Protein AF-A0A7X8M9G2-F1 (afdb_monomer_lite)

Sequence (182 aa):
MQSRTMILLVVALVAVGFFLYMLEKFFNSLGAKVEVTNPPHEPKPLMPWFLLFAFLMIGGYYLLSHPEKLHDLRVDLLTVSMNPSAEPREFFDTGSSRRSGLGAGYDTDPSNNRYIIGGLKIQQLKKLDRVLEFDKRNGYLNETTVERLADSDEDVVRAYYRFLKCKNLMRSSNTVIYPDER

Structure (mmCIF, N/CA/C/O backbone):
data_AF-A0A7X8M9G2-F1
#
_entry.id   AF-A0A7X8M9G2-F1
#
loop_
_atom_site.group_PDB
_atom_site.id
_atom_site.type_symbol
_atom_site.label_atom_id
_atom_site.label_alt_id
_atom_site.label_comp_id
_atom_site.label_asym_id
_atom_site.label_entity_id
_atom_site.label_seq_id
_atom_site.pdbx_PDB_ins_code
_atom_site.Cartn_x
_atom_site.Cartn_y
_atom_site.Cartn_z
_atom_site.occupancy
_atom_site.B_iso_or_equiv
_atom_site.auth_seq_id
_atom_site.auth_comp_id
_atom_site.auth_asym_id
_atom_site.auth_atom_id
_atom_site.pdbx_PDB_model_num
ATOM 1 N N . MET A 1 1 ? 8.995 -18.500 54.883 1.00 52.50 1 MET A N 1
ATOM 2 C CA . MET A 1 1 ? 9.451 -18.896 53.532 1.00 52.50 1 MET A CA 1
ATOM 3 C C . MET A 1 1 ? 9.382 -17.672 52.632 1.00 52.50 1 MET A C 1
ATOM 5 O O . MET A 1 1 ? 8.290 -17.263 52.266 1.00 52.50 1 MET A O 1
ATOM 9 N N . GLN A 1 2 ? 10.516 -17.028 52.354 1.00 55.50 2 GLN A N 1
ATOM 10 C CA . GLN A 1 2 ? 10.565 -15.908 51.410 1.00 55.50 2 GLN A CA 1
ATOM 11 C C . GLN A 1 2 ? 10.315 -16.474 50.008 1.00 55.50 2 GLN A C 1
ATOM 13 O O . GLN A 1 2 ? 11.045 -17.357 49.558 1.00 55.50 2 GLN A O 1
ATOM 18 N N . SER A 1 3 ? 9.230 -16.042 49.362 1.00 69.56 3 SER A N 1
ATOM 19 C CA . SER A 1 3 ? 8.882 -16.497 48.016 1.00 69.56 3 SER A CA 1
ATOM 20 C C . SER A 1 3 ? 10.047 -16.210 47.069 1.00 69.56 3 SER A C 1
ATOM 22 O O . SER A 1 3 ? 10.580 -15.102 47.066 1.00 69.56 3 SER A O 1
ATOM 24 N N . ARG A 1 4 ? 10.428 -17.184 46.235 1.00 73.12 4 ARG A N 1
ATOM 25 C CA . ARG A 1 4 ? 11.467 -17.034 45.197 1.00 73.12 4 ARG A CA 1
ATOM 26 C C . ARG A 1 4 ? 11.249 -15.783 44.331 1.00 73.12 4 ARG A C 1
ATOM 28 O O . ARG A 1 4 ? 12.211 -15.185 43.861 1.00 73.12 4 ARG A O 1
ATOM 35 N N . THR A 1 5 ? 9.997 -15.344 44.193 1.00 68.88 5 THR A N 1
ATOM 36 C CA . THR A 1 5 ? 9.617 -14.106 43.500 1.00 68.88 5 THR A CA 1
ATOM 37 C C . THR A 1 5 ? 10.126 -12.836 44.187 1.00 68.88 5 THR A C 1
ATOM 39 O O . THR A 1 5 ? 10.548 -11.915 43.498 1.00 68.88 5 THR A O 1
ATOM 42 N N . MET A 1 6 ? 10.165 -12.783 45.522 1.00 76.31 6 MET A N 1
ATOM 43 C CA . MET A 1 6 ? 10.731 -11.646 46.261 1.00 76.31 6 MET A CA 1
ATOM 44 C C . MET A 1 6 ? 12.243 -11.540 46.062 1.00 76.31 6 MET A C 1
ATOM 46 O O . MET A 1 6 ? 12.757 -10.442 45.887 1.00 76.31 6 MET A O 1
ATOM 50 N N . ILE A 1 7 ? 12.950 -12.673 46.031 1.00 80.25 7 ILE A N 1
ATOM 51 C CA . ILE A 1 7 ? 14.401 -12.690 45.796 1.00 80.25 7 ILE A CA 1
ATOM 52 C C . ILE A 1 7 ? 14.709 -12.183 44.383 1.00 80.25 7 ILE A C 1
ATOM 54 O O . ILE A 1 7 ? 15.566 -11.320 44.218 1.00 80.25 7 ILE A O 1
ATOM 58 N N . LEU A 1 8 ? 13.970 -12.653 43.373 1.00 75.50 8 LEU A N 1
ATOM 59 C CA . LEU A 1 8 ? 14.131 -12.189 41.992 1.00 75.50 8 LEU A CA 1
ATOM 60 C C . LEU A 1 8 ? 13.839 -10.692 41.842 1.00 75.50 8 LEU A C 1
ATOM 62 O O . LEU A 1 8 ? 14.566 -9.999 41.137 1.00 75.50 8 LEU A O 1
ATOM 66 N N . LEU A 1 9 ? 12.819 -10.183 42.535 1.00 75.88 9 LEU A N 1
ATOM 67 C CA . LEU A 1 9 ? 12.453 -8.769 42.482 1.00 75.88 9 LEU A CA 1
ATOM 68 C C . LEU A 1 9 ? 13.521 -7.879 43.134 1.00 75.88 9 LEU A C 1
ATOM 70 O O . LEU A 1 9 ? 13.886 -6.849 42.574 1.00 75.88 9 LEU A O 1
ATOM 74 N N . VAL A 1 10 ? 14.084 -8.303 44.269 1.00 85.75 10 VAL A N 1
ATOM 75 C CA . VAL A 1 10 ? 15.198 -7.593 44.919 1.00 85.75 10 VAL A CA 1
ATOM 76 C C . VAL A 1 10 ? 16.444 -7.604 44.033 1.00 85.75 10 VAL A C 1
ATOM 78 O O . VAL A 1 10 ? 17.065 -6.562 43.845 1.00 85.75 10 VAL A O 1
ATOM 81 N N . VAL A 1 11 ? 16.785 -8.748 43.431 1.00 85.62 11 VAL A N 1
ATOM 82 C CA . VAL A 1 11 ? 17.926 -8.854 42.507 1.00 85.62 11 VAL A CA 1
ATOM 83 C C . VAL A 1 11 ? 17.731 -7.956 41.282 1.00 85.62 11 VAL A C 1
ATOM 85 O O . VAL A 1 11 ? 18.663 -7.259 40.887 1.00 85.62 11 VAL A O 1
ATOM 88 N N . ALA A 1 12 ? 16.521 -7.910 40.718 1.00 78.50 12 ALA A N 1
ATOM 89 C CA . ALA A 1 12 ? 16.204 -7.038 39.592 1.00 78.50 12 ALA A CA 1
ATOM 90 C C . ALA A 1 12 ? 16.341 -5.550 39.956 1.00 78.50 12 ALA A C 1
ATOM 92 O O . ALA A 1 12 ? 16.958 -4.794 39.208 1.00 78.50 12 ALA A O 1
ATOM 93 N N . LEU A 1 13 ? 15.840 -5.131 41.123 1.00 84.62 13 LEU A N 1
ATOM 94 C CA . LEU A 1 13 ? 15.974 -3.747 41.594 1.00 84.62 13 LEU A CA 1
ATOM 95 C C . LEU A 1 13 ? 17.439 -3.348 41.809 1.00 84.62 13 LEU A C 1
ATOM 97 O O . LEU A 1 13 ? 17.840 -2.251 41.421 1.00 84.62 13 LEU A O 1
ATOM 101 N N . VAL A 1 14 ? 18.252 -4.245 42.373 1.00 89.19 14 VAL A N 1
ATOM 102 C CA . VAL A 1 14 ? 19.693 -4.015 42.553 1.00 89.19 14 VAL A CA 1
ATOM 103 C C . VAL A 1 14 ? 20.405 -3.911 41.203 1.00 89.19 14 VAL A C 1
ATOM 105 O O . VAL A 1 14 ? 21.222 -3.012 41.016 1.00 89.19 14 VAL A O 1
ATOM 108 N N . ALA A 1 15 ? 20.069 -4.773 40.240 1.00 82.38 15 ALA A N 1
ATOM 109 C CA . ALA A 1 15 ? 20.646 -4.731 38.897 1.00 82.38 15 ALA A CA 1
ATOM 110 C C . ALA A 1 15 ? 20.302 -3.426 38.159 1.00 82.38 15 ALA A C 1
ATOM 112 O O . ALA A 1 15 ? 21.174 -2.831 37.526 1.00 82.38 15 ALA A O 1
ATOM 113 N N . VAL A 1 16 ? 19.062 -2.941 38.286 1.00 82.75 16 VAL A N 1
ATOM 114 C CA . VAL A 1 16 ? 18.638 -1.652 37.716 1.00 82.75 16 VAL A CA 1
ATOM 115 C C . VAL A 1 16 ? 19.375 -0.489 38.379 1.00 82.75 16 VAL A C 1
ATOM 117 O O . VAL A 1 16 ? 19.894 0.377 37.678 1.00 82.75 16 VAL A O 1
ATOM 120 N N . GLY A 1 17 ? 19.490 -0.483 39.711 1.00 83.44 17 GLY A N 1
ATOM 121 C CA . GLY A 1 17 ? 20.254 0.541 40.431 1.00 83.44 17 GLY A CA 1
ATOM 122 C C . GLY A 1 17 ? 21.727 0.572 40.014 1.00 83.44 17 GLY A C 1
ATOM 123 O O . GLY A 1 17 ? 22.280 1.640 39.756 1.00 83.44 17 GLY A O 1
ATOM 124 N N . PHE A 1 18 ? 22.346 -0.602 39.862 1.00 85.25 18 PHE A N 1
ATOM 125 C CA . PHE A 1 18 ? 23.722 -0.725 39.383 1.00 85.25 18 PHE A CA 1
ATOM 126 C C . PHE A 1 18 ? 23.881 -0.233 37.937 1.00 85.25 18 PHE A C 1
ATOM 128 O O . PHE A 1 18 ? 24.843 0.463 37.618 1.00 85.25 18 PHE A O 1
ATOM 135 N N . PHE A 1 19 ? 22.922 -0.542 37.065 1.00 79.94 19 PHE A N 1
ATOM 136 C CA . PHE A 1 19 ? 22.929 -0.080 35.679 1.00 79.94 19 PHE A CA 1
ATOM 137 C C . PHE A 1 19 ? 22.818 1.449 35.575 1.00 79.94 19 PHE A C 1
ATOM 139 O O . PHE A 1 19 ? 23.571 2.070 34.824 1.00 79.94 19 PHE A O 1
ATOM 146 N N . LEU A 1 20 ? 21.943 2.070 36.373 1.00 77.50 20 LEU A N 1
ATOM 147 C CA . LEU A 1 20 ? 21.818 3.529 36.444 1.00 77.50 20 LEU A CA 1
ATOM 148 C C . LEU A 1 20 ? 23.097 4.189 36.978 1.00 77.50 20 LEU A C 1
ATOM 150 O O . LEU A 1 20 ? 23.547 5.183 36.412 1.00 77.50 20 LEU A O 1
ATOM 154 N N . TYR A 1 21 ? 23.727 3.602 37.998 1.00 80.50 21 TYR A N 1
ATOM 155 C CA . TYR A 1 21 ? 25.015 4.069 38.517 1.00 80.50 21 TYR A CA 1
ATOM 156 C C . TYR A 1 21 ? 26.128 4.012 37.457 1.00 80.50 21 TYR A C 1
ATOM 158 O O . TYR A 1 21 ? 26.913 4.952 37.312 1.00 80.50 21 TYR A O 1
ATOM 166 N N . MET A 1 22 ? 26.186 2.926 36.678 1.00 75.88 22 MET A N 1
ATOM 167 C CA . MET A 1 22 ? 27.152 2.781 35.585 1.00 75.88 22 MET A CA 1
ATOM 168 C C . MET A 1 22 ? 26.904 3.793 34.463 1.00 75.88 22 MET A C 1
ATOM 170 O O . MET A 1 22 ? 27.867 4.359 33.949 1.00 75.88 22 MET A O 1
ATOM 174 N N . LEU A 1 23 ? 25.642 4.070 34.116 1.00 73.81 23 LEU A N 1
ATOM 175 C CA . LEU A 1 23 ? 25.283 5.131 33.170 1.00 73.81 23 LEU A CA 1
ATOM 176 C C . LEU A 1 23 ? 25.737 6.504 33.673 1.00 73.81 23 LEU A C 1
ATOM 178 O O . LEU A 1 23 ? 26.395 7.231 32.934 1.00 73.81 23 LEU A O 1
ATOM 182 N N . GLU A 1 24 ? 25.453 6.842 34.932 1.00 74.25 24 GLU A N 1
ATOM 183 C CA . GLU A 1 24 ? 25.874 8.109 35.538 1.00 74.25 24 GLU A CA 1
ATOM 184 C C . GLU A 1 24 ? 27.402 8.268 35.500 1.00 74.25 24 GLU A C 1
ATOM 186 O O . GLU A 1 24 ? 27.922 9.302 35.076 1.00 74.25 24 GLU A O 1
ATOM 191 N N . LYS A 1 25 ? 28.150 7.219 35.867 1.00 73.44 25 LYS A N 1
ATOM 192 C CA . LYS A 1 25 ? 29.617 7.216 35.782 1.00 73.44 25 LYS A CA 1
ATOM 193 C C . LYS A 1 25 ? 30.130 7.326 34.350 1.00 73.44 25 LYS A C 1
ATOM 195 O O . LYS A 1 25 ? 31.111 8.034 34.123 1.00 73.44 25 LYS A O 1
ATOM 200 N N . PHE A 1 26 ? 29.479 6.669 33.397 1.00 71.50 26 PHE A N 1
ATOM 201 C CA . PHE A 1 26 ? 29.834 6.735 31.984 1.00 71.50 26 PHE A CA 1
ATOM 202 C C . PHE A 1 26 ? 29.628 8.149 31.416 1.00 71.50 26 PHE A C 1
ATOM 204 O O . PHE A 1 26 ? 30.528 8.686 30.773 1.00 71.50 26 PHE A O 1
ATOM 211 N N . PHE A 1 27 ? 28.509 8.809 31.731 1.00 65.25 27 PHE A N 1
ATOM 212 C CA . PHE A 1 27 ? 28.264 10.198 31.327 1.00 65.25 27 PHE A CA 1
ATOM 213 C C . PHE A 1 27 ? 29.205 11.190 32.019 1.00 65.25 27 PHE A C 1
ATOM 215 O O . PHE A 1 27 ? 29.742 12.078 31.359 1.00 65.25 27 PHE A O 1
ATOM 222 N N . ASN A 1 28 ? 29.489 11.001 33.309 1.00 65.31 28 ASN A N 1
ATOM 223 C CA . ASN A 1 28 ? 30.466 11.823 34.028 1.00 65.31 28 ASN A CA 1
ATOM 224 C C . ASN A 1 28 ? 31.890 11.654 33.467 1.00 65.31 28 ASN A C 1
ATOM 226 O O . ASN A 1 28 ? 32.657 12.614 33.434 1.00 65.31 28 ASN A O 1
ATOM 230 N N . SER A 1 29 ? 32.238 10.461 32.972 1.00 64.00 29 SER A N 1
ATOM 231 C CA . SER A 1 29 ? 33.507 10.209 32.278 1.00 64.00 29 SER A CA 1
ATOM 232 C C . SER A 1 29 ? 33.573 10.859 30.893 1.00 64.00 29 SER A C 1
ATOM 234 O O . SER A 1 29 ? 34.661 11.224 30.456 1.00 64.00 29 SER A O 1
ATOM 236 N N . LEU A 1 30 ? 32.442 10.997 30.195 1.00 55.28 30 LEU A N 1
ATOM 237 C CA . LEU A 1 30 ? 32.365 11.658 28.887 1.00 55.28 30 LEU A CA 1
ATOM 238 C C . LEU A 1 30 ? 32.316 13.193 28.996 1.00 55.28 30 LEU A C 1
ATOM 240 O O . LEU A 1 30 ? 32.688 13.880 28.050 1.00 55.28 30 LEU A O 1
ATOM 244 N N . GLY A 1 31 ? 31.899 13.735 30.146 1.00 50.97 31 GLY A N 1
ATOM 245 C CA . GLY A 1 31 ? 31.830 15.178 30.411 1.00 50.97 31 GLY A CA 1
ATOM 246 C C . GLY A 1 31 ? 33.130 15.826 30.908 1.00 50.97 31 GLY A C 1
ATOM 247 O O . GLY A 1 31 ? 33.196 17.047 31.029 1.00 50.97 31 GLY A O 1
ATOM 248 N N . ALA A 1 32 ? 34.183 15.053 31.188 1.00 48.34 32 ALA A N 1
ATOM 249 C CA . ALA A 1 32 ? 35.402 15.549 31.828 1.00 48.34 32 ALA A CA 1
ATOM 250 C C . ALA A 1 32 ? 36.523 15.921 30.837 1.00 48.34 32 ALA A C 1
ATOM 252 O O . ALA A 1 32 ? 37.636 15.418 30.957 1.00 48.34 32 ALA A O 1
ATOM 253 N N . LYS A 1 33 ? 36.246 16.803 29.866 1.00 44.12 33 LYS A N 1
ATOM 254 C CA . LYS A 1 33 ? 37.235 17.749 29.299 1.00 44.12 33 LYS A CA 1
ATOM 255 C C . LYS A 1 33 ? 36.594 18.650 28.243 1.00 44.12 33 LYS A C 1
ATOM 257 O O . LYS A 1 33 ? 36.755 18.449 27.045 1.00 44.12 33 LYS A O 1
ATOM 262 N N . VAL A 1 34 ? 35.915 19.696 28.689 1.00 47.38 34 VAL A N 1
ATOM 263 C CA . VAL A 1 34 ? 35.893 20.943 27.922 1.00 47.38 34 VAL A CA 1
ATOM 264 C C . VAL A 1 34 ? 36.200 22.039 28.925 1.00 47.38 34 VAL A C 1
ATOM 266 O O . VAL A 1 34 ? 35.377 22.394 29.763 1.00 47.38 34 VAL A O 1
ATOM 269 N N . GLU A 1 35 ? 37.448 22.488 28.908 1.00 46.34 35 GLU A N 1
ATOM 270 C CA . GLU A 1 35 ? 37.883 23.697 29.590 1.00 46.34 35 GLU A CA 1
ATOM 271 C C . GLU A 1 35 ? 37.144 24.862 28.914 1.00 46.34 35 GLU A C 1
ATOM 273 O O . GLU A 1 35 ? 37.477 25.256 27.800 1.00 46.34 35 GLU A O 1
ATOM 278 N N . VAL A 1 36 ? 36.051 25.321 29.528 1.00 43.09 36 VAL A N 1
ATOM 279 C CA . VAL A 1 36 ? 35.259 26.456 29.043 1.00 43.09 36 VAL A CA 1
ATOM 280 C C . VAL A 1 36 ? 35.544 27.643 29.952 1.00 43.09 36 VAL A C 1
ATOM 282 O O . VAL A 1 36 ? 34.993 27.771 31.046 1.00 43.09 36 VAL A O 1
ATOM 285 N N . THR A 1 37 ? 36.394 28.546 29.473 1.00 44.12 37 THR A N 1
ATOM 286 C CA . THR A 1 37 ? 36.238 29.975 29.737 1.00 44.12 37 THR A CA 1
ATOM 287 C C . THR A 1 37 ? 34.812 30.364 29.322 1.00 44.12 37 THR A C 1
ATOM 289 O O . THR A 1 37 ? 34.456 30.322 28.149 1.00 44.12 37 THR A O 1
ATOM 292 N N . ASN A 1 38 ? 33.980 30.630 30.331 1.00 44.69 38 ASN A N 1
ATOM 293 C CA . ASN A 1 38 ? 32.545 30.958 30.280 1.00 44.69 38 ASN A CA 1
ATOM 294 C C . ASN A 1 38 ? 32.154 31.949 29.156 1.00 44.69 38 ASN A C 1
ATOM 296 O O . ASN A 1 38 ? 32.961 32.819 28.821 1.00 44.69 38 ASN A O 1
ATOM 300 N N . PRO A 1 39 ? 30.905 31.902 28.635 1.00 47.84 39 PRO A N 1
ATOM 301 C CA . PRO A 1 39 ? 29.717 32.268 29.431 1.00 47.84 39 PRO A CA 1
ATOM 302 C C . PRO A 1 39 ? 28.499 31.311 29.238 1.00 47.84 39 PRO A C 1
ATOM 304 O O . PRO A 1 39 ? 28.595 30.340 28.485 1.00 47.84 39 PRO A O 1
ATOM 307 N N . PRO A 1 40 ? 27.376 31.494 29.973 1.00 51.12 40 PRO A N 1
ATOM 308 C CA . PRO A 1 40 ? 26.517 30.404 30.429 1.00 51.12 40 PRO A CA 1
ATOM 309 C C . PRO A 1 40 ? 25.740 29.776 29.273 1.00 51.12 40 PRO A C 1
ATOM 311 O O . PRO A 1 40 ? 25.032 30.456 28.533 1.00 51.12 40 PRO A O 1
ATOM 314 N N . HIS A 1 41 ? 25.853 28.459 29.126 1.00 53.31 41 HIS A N 1
ATOM 315 C CA . HIS A 1 41 ? 24.992 27.692 28.236 1.00 53.31 41 HIS A CA 1
ATOM 316 C C . HIS A 1 41 ? 23.844 27.089 29.039 1.00 53.31 41 HIS A C 1
ATOM 318 O O . HIS A 1 41 ? 24.056 26.284 29.945 1.00 53.31 41 HIS A O 1
ATOM 324 N N . GLU A 1 42 ? 22.626 27.491 28.684 1.00 58.41 42 GLU A N 1
ATOM 325 C CA . GLU A 1 42 ? 21.397 26.820 29.094 1.00 58.41 42 GLU A CA 1
ATOM 326 C C . GLU A 1 42 ? 21.507 25.311 28.804 1.00 58.41 42 GLU A C 1
ATOM 328 O O . GLU A 1 42 ? 21.972 24.925 27.721 1.00 58.41 42 GLU A O 1
ATOM 333 N N . PRO A 1 43 ? 21.101 24.427 29.734 1.00 55.78 43 PRO A N 1
ATOM 334 C CA . PRO A 1 43 ? 21.129 22.995 29.486 1.00 55.78 43 PRO A CA 1
ATOM 335 C C . PRO A 1 43 ? 20.128 22.665 28.374 1.00 55.78 43 PRO A C 1
ATOM 337 O O . PRO A 1 43 ? 18.916 22.663 28.584 1.00 55.78 43 PRO A O 1
ATOM 340 N N . LYS A 1 44 ? 20.632 22.368 27.170 1.00 56.69 44 LYS A N 1
ATOM 341 C CA . LYS A 1 44 ? 19.816 21.794 26.093 1.00 56.69 44 LYS A CA 1
ATOM 342 C C . LYS A 1 44 ? 19.173 20.504 26.615 1.00 56.69 44 LYS A C 1
ATOM 344 O O . LYS A 1 44 ? 19.902 19.635 27.103 1.00 56.69 44 LYS A O 1
ATOM 349 N N . PRO A 1 45 ? 17.845 20.335 26.513 1.00 53.88 45 PRO A N 1
ATOM 350 C CA . PRO A 1 45 ? 17.191 19.143 27.018 1.00 53.88 45 PRO A CA 1
ATOM 351 C C . PRO A 1 45 ? 17.601 17.945 26.155 1.00 53.88 45 PRO A C 1
ATOM 353 O O . PRO A 1 45 ? 17.055 17.708 25.082 1.00 53.88 45 PRO A O 1
ATOM 356 N N . LEU A 1 46 ? 18.526 17.135 26.672 1.00 57.56 46 LEU A N 1
ATOM 357 C CA . LEU A 1 46 ? 18.870 15.779 26.208 1.00 57.56 46 LEU A CA 1
ATOM 358 C C . LEU A 1 46 ? 17.684 14.788 26.301 1.00 57.56 46 LEU A C 1
ATOM 360 O O . LEU A 1 46 ? 17.836 13.592 26.085 1.00 57.56 46 LEU A O 1
ATOM 364 N N . MET A 1 47 ? 16.485 15.280 26.609 1.00 58.28 47 MET A N 1
ATOM 365 C CA . MET A 1 47 ? 15.294 14.531 26.997 1.00 58.28 47 MET A CA 1
ATOM 366 C C . MET A 1 47 ? 14.596 13.716 25.884 1.00 58.28 47 MET A C 1
ATOM 368 O O . MET A 1 47 ? 14.093 12.640 26.208 1.00 58.28 47 MET A O 1
ATOM 372 N N . PRO A 1 48 ? 14.551 14.109 24.591 1.00 60.19 48 PRO A N 1
ATOM 373 C CA . PRO A 1 48 ? 13.752 13.360 23.614 1.00 60.19 48 PRO A CA 1
ATOM 374 C C . PRO A 1 48 ? 14.398 12.033 23.190 1.00 60.19 48 PRO A C 1
ATOM 376 O O . PRO A 1 48 ? 13.691 11.066 22.913 1.00 60.19 48 PRO A O 1
ATOM 379 N N . TRP A 1 49 ? 15.731 11.949 23.187 1.00 57.00 49 TRP A N 1
ATOM 380 C CA . TRP A 1 49 ? 16.442 10.730 22.783 1.00 57.00 49 TRP A CA 1
ATOM 381 C C . TRP A 1 49 ? 16.329 9.610 23.820 1.00 57.00 49 TRP A C 1
ATOM 383 O O . TRP A 1 49 ? 16.134 8.452 23.452 1.00 57.00 49 TRP A O 1
ATOM 393 N N . PHE A 1 50 ? 16.370 9.945 25.113 1.00 68.69 50 PHE A N 1
ATOM 394 C CA . PHE A 1 50 ? 16.151 8.962 26.176 1.00 68.69 50 PHE A CA 1
ATOM 395 C C . PHE A 1 50 ? 14.716 8.438 26.192 1.00 68.69 50 PHE A C 1
ATOM 397 O O . PHE A 1 50 ? 14.517 7.248 26.420 1.00 68.69 50 PHE A O 1
ATOM 404 N N . LEU A 1 51 ? 13.727 9.288 25.896 1.00 67.50 51 LEU A N 1
ATOM 405 C CA . LEU A 1 51 ? 12.338 8.848 25.758 1.00 67.50 51 LEU A CA 1
ATOM 406 C C . LEU A 1 51 ? 12.180 7.885 24.579 1.00 67.50 51 LEU A C 1
ATOM 408 O O . LEU A 1 51 ? 11.599 6.817 24.751 1.00 67.50 51 LEU A O 1
ATOM 412 N N . LEU A 1 52 ? 12.751 8.211 23.415 1.00 68.69 52 LEU A N 1
ATOM 413 C CA . LEU A 1 52 ? 12.722 7.329 22.247 1.00 68.69 52 LEU A CA 1
ATOM 414 C C . LEU A 1 52 ? 13.363 5.968 22.555 1.00 68.69 52 LEU A C 1
ATOM 416 O O . LEU A 1 52 ? 12.786 4.928 22.243 1.00 68.69 52 LEU A O 1
ATOM 420 N N . PHE A 1 53 ? 14.522 5.972 23.216 1.00 76.12 53 PHE A N 1
ATOM 421 C CA . PHE A 1 53 ? 15.206 4.747 23.620 1.00 76.12 53 PHE A CA 1
ATOM 422 C C . PHE A 1 53 ? 14.388 3.940 24.638 1.00 76.12 53 PHE A C 1
ATOM 424 O O . PHE A 1 53 ? 14.256 2.727 24.493 1.00 76.12 53 PHE A O 1
ATOM 431 N N . ALA A 1 54 ? 13.771 4.599 25.624 1.00 75.12 54 ALA A N 1
ATOM 432 C CA . ALA A 1 54 ? 12.897 3.946 26.593 1.00 75.12 54 ALA A CA 1
ATOM 433 C C . ALA A 1 54 ? 11.681 3.293 25.916 1.00 75.12 54 ALA A C 1
ATOM 435 O O . ALA A 1 54 ? 11.374 2.141 26.212 1.00 75.12 54 ALA A O 1
ATOM 436 N N . PHE A 1 55 ? 11.039 3.969 24.956 1.00 77.38 55 PHE A N 1
ATOM 437 C CA . PHE A 1 55 ? 9.948 3.386 24.169 1.00 77.38 55 PHE A CA 1
ATOM 438 C C . PHE A 1 55 ? 10.397 2.155 23.378 1.00 77.38 55 PHE A C 1
ATOM 440 O O . PHE A 1 55 ? 9.688 1.149 23.359 1.00 77.38 55 PHE A O 1
ATOM 447 N N . LEU A 1 56 ? 11.585 2.205 22.773 1.00 78.56 56 LEU A N 1
ATOM 448 C CA . LEU A 1 56 ? 12.148 1.093 22.006 1.00 78.56 56 LEU A CA 1
ATOM 449 C C . LEU A 1 56 ? 12.430 -0.120 22.907 1.00 78.56 56 LEU A C 1
ATOM 451 O O . LEU A 1 56 ? 12.078 -1.247 22.562 1.00 78.56 56 LEU A O 1
ATOM 455 N N . MET A 1 57 ? 12.983 0.116 24.099 1.00 82.62 57 MET A N 1
ATOM 456 C CA . MET A 1 57 ? 13.255 -0.934 25.083 1.00 82.62 57 MET A CA 1
ATOM 457 C C . MET A 1 57 ? 11.972 -1.536 25.668 1.00 82.62 57 MET A C 1
ATOM 459 O O . MET A 1 57 ? 11.886 -2.755 25.806 1.00 82.62 57 MET A O 1
ATOM 463 N N . ILE A 1 58 ? 10.958 -0.717 25.966 1.00 79.44 58 ILE A N 1
ATOM 464 C CA . ILE A 1 58 ? 9.652 -1.186 26.459 1.00 79.44 58 ILE A CA 1
ATOM 465 C C . ILE A 1 58 ? 8.933 -1.999 25.376 1.00 79.44 58 ILE A C 1
ATOM 467 O O . ILE A 1 58 ? 8.421 -3.081 25.662 1.00 79.44 58 ILE A O 1
ATOM 471 N N . GLY A 1 59 ? 8.934 -1.519 24.128 1.00 71.88 59 GLY A N 1
ATOM 472 C CA . GLY A 1 59 ? 8.346 -2.228 22.991 1.00 71.88 59 GLY A CA 1
ATOM 473 C C . GLY A 1 59 ? 9.042 -3.560 22.711 1.00 71.88 59 GLY A C 1
ATOM 474 O O . GLY A 1 59 ? 8.376 -4.583 22.554 1.00 71.88 59 GLY A O 1
ATOM 475 N N . GLY A 1 60 ? 10.378 -3.572 22.728 1.00 73.94 60 GLY A N 1
ATOM 476 C CA . GLY A 1 60 ? 11.172 -4.791 22.578 1.00 73.94 60 GLY A CA 1
ATOM 477 C C . GLY A 1 60 ? 10.908 -5.798 23.699 1.00 73.94 60 GLY A C 1
ATOM 478 O O . GLY A 1 60 ? 10.653 -6.970 23.426 1.00 73.94 60 GLY A O 1
ATOM 479 N N . TYR A 1 61 ? 10.890 -5.340 24.955 1.00 77.62 61 TYR A N 1
ATOM 480 C CA . TYR A 1 61 ? 10.578 -6.187 26.105 1.00 77.62 61 TYR A CA 1
ATOM 481 C C . TYR A 1 61 ? 9.168 -6.780 26.011 1.00 77.62 61 TYR A C 1
ATOM 483 O O . TYR A 1 61 ? 9.001 -7.978 26.225 1.00 77.62 61 TYR A O 1
ATOM 491 N N . TYR A 1 62 ? 8.162 -5.987 25.634 1.00 74.69 62 TYR A N 1
ATOM 492 C CA . TYR A 1 62 ? 6.787 -6.466 25.473 1.00 74.69 62 TYR A CA 1
ATOM 493 C C . TYR A 1 62 ? 6.669 -7.557 24.396 1.00 74.69 62 TYR A C 1
ATOM 495 O O . TYR A 1 62 ? 5.975 -8.551 24.606 1.00 74.69 62 TYR A O 1
ATOM 503 N N . LEU A 1 63 ? 7.398 -7.419 23.282 1.00 64.88 63 LEU A N 1
ATOM 504 C CA . LEU A 1 63 ? 7.465 -8.438 22.228 1.00 64.88 63 LEU A CA 1
ATOM 505 C C . LEU A 1 63 ? 8.141 -9.735 22.702 1.00 64.88 63 LEU A C 1
ATOM 507 O O . LEU A 1 63 ? 7.665 -10.823 22.395 1.00 64.88 63 LEU A O 1
ATOM 511 N N . LEU A 1 64 ? 9.235 -9.624 23.461 1.00 70.38 64 LEU A N 1
ATOM 512 C CA . LEU A 1 64 ? 9.961 -10.769 24.030 1.00 70.38 64 LEU A CA 1
ATOM 513 C C . LEU A 1 64 ? 9.175 -11.477 25.147 1.00 70.38 64 LEU A C 1
ATOM 515 O O . LEU A 1 64 ? 9.335 -12.680 25.338 1.00 70.38 64 LEU A O 1
ATOM 519 N N . SER A 1 65 ? 8.328 -10.741 25.870 1.00 70.38 65 SER A N 1
ATOM 520 C CA . SER A 1 65 ? 7.516 -11.251 26.987 1.00 70.38 65 SER A CA 1
ATOM 521 C C . SER A 1 65 ? 6.270 -12.021 26.540 1.00 70.38 65 SER A C 1
ATOM 523 O O . SER A 1 65 ? 5.732 -12.797 27.325 1.00 70.38 65 SER A O 1
ATOM 525 N N . HIS A 1 66 ? 5.815 -11.804 25.303 1.00 61.50 66 HIS A N 1
ATOM 526 C CA . HIS A 1 66 ? 4.622 -12.425 24.720 1.00 61.50 66 HIS A CA 1
ATOM 527 C C . HIS A 1 66 ? 4.970 -13.173 23.424 1.00 61.50 66 HIS A C 1
ATOM 529 O O . HIS A 1 66 ? 4.590 -12.736 22.331 1.00 61.50 66 HIS A O 1
ATOM 535 N N . PRO A 1 67 ? 5.698 -14.304 23.512 1.00 58.50 67 PRO A N 1
ATOM 536 C CA . PRO A 1 67 ? 6.103 -15.079 22.342 1.00 58.50 67 PRO A CA 1
ATOM 537 C C . PRO A 1 67 ? 4.908 -15.636 21.551 1.00 58.50 67 PRO A C 1
ATOM 539 O O . PRO A 1 67 ? 5.044 -15.884 20.353 1.00 58.50 67 PRO A O 1
ATOM 542 N N . GLU A 1 68 ? 3.724 -15.769 22.164 1.00 56.88 68 GLU A N 1
ATOM 543 C CA . GLU A 1 68 ? 2.484 -16.097 21.451 1.00 56.88 68 GLU A CA 1
ATOM 544 C C . GLU A 1 68 ? 2.121 -15.069 20.360 1.00 56.88 68 GLU A C 1
ATOM 546 O O . GLU A 1 68 ? 1.718 -15.459 19.267 1.00 56.88 68 GLU A O 1
ATOM 551 N N . LYS A 1 69 ? 2.367 -13.769 20.583 1.00 53.72 69 LYS A N 1
ATOM 552 C CA . LYS A 1 69 ? 2.093 -12.709 19.590 1.00 53.72 69 LYS A CA 1
ATOM 553 C C . LYS A 1 69 ? 3.110 -12.685 18.447 1.00 53.72 69 LYS A C 1
ATOM 555 O O . LYS A 1 69 ? 2.806 -12.217 17.352 1.00 53.72 69 LYS A O 1
ATOM 560 N N . LEU A 1 70 ? 4.318 -13.202 18.684 1.00 51.75 70 LEU A N 1
ATOM 561 C CA . LEU A 1 70 ? 5.323 -13.411 17.638 1.00 51.75 70 LEU A CA 1
ATOM 562 C C . LEU A 1 70 ? 4.936 -14.566 16.710 1.00 51.75 70 LEU A C 1
ATOM 564 O O . LEU A 1 70 ? 5.264 -14.521 15.526 1.00 51.75 70 LEU A O 1
ATOM 568 N N . HIS A 1 71 ? 4.233 -15.580 17.223 1.00 52.22 71 HIS A N 1
ATOM 569 C CA . HIS A 1 71 ? 3.704 -16.663 16.401 1.00 52.22 71 HIS A CA 1
ATOM 570 C C . HIS A 1 71 ? 2.574 -16.191 15.488 1.00 52.22 71 HIS A C 1
ATOM 572 O O . HIS A 1 71 ? 2.622 -16.546 14.318 1.00 52.22 71 HIS A O 1
ATOM 578 N N . ASP A 1 72 ? 1.655 -15.339 15.948 1.00 52.12 72 ASP A N 1
ATOM 579 C CA . ASP A 1 72 ? 0.632 -14.742 15.070 1.00 52.12 72 ASP A CA 1
ATOM 580 C C . ASP A 1 72 ? 1.266 -13.878 13.968 1.00 52.12 72 ASP A C 1
ATOM 582 O O . ASP A 1 72 ? 0.977 -14.072 12.791 1.00 52.12 72 ASP A O 1
ATOM 586 N N . LEU A 1 73 ? 2.246 -13.029 14.305 1.00 53.19 73 LEU A N 1
ATOM 587 C CA . LEU A 1 73 ? 2.997 -12.246 13.309 1.00 53.19 73 LEU A CA 1
ATOM 588 C C . LEU A 1 73 ? 3.790 -13.122 12.325 1.00 53.19 73 LEU A C 1
ATOM 590 O O . LEU A 1 73 ? 3.905 -12.787 11.147 1.00 53.19 73 LEU A O 1
ATOM 594 N N . ARG A 1 74 ? 4.351 -14.250 12.779 1.00 49.53 74 ARG A N 1
ATOM 595 C CA . ARG A 1 74 ? 5.089 -15.195 11.925 1.00 49.53 74 ARG A CA 1
ATOM 596 C C . ARG A 1 74 ? 4.151 -16.044 11.068 1.00 49.53 74 ARG A C 1
ATOM 598 O O . ARG A 1 74 ? 4.502 -16.344 9.930 1.00 49.53 74 ARG A O 1
ATOM 605 N N . VAL A 1 75 ? 2.996 -16.440 11.598 1.00 51.78 75 VAL A N 1
ATOM 606 C CA . VAL A 1 75 ? 1.966 -17.183 10.868 1.00 51.78 75 VAL A CA 1
ATOM 607 C C . VAL A 1 75 ? 1.345 -16.280 9.818 1.00 51.78 75 VAL A C 1
ATOM 609 O O . VAL A 1 75 ? 1.254 -16.738 8.691 1.00 51.78 75 VAL A O 1
ATOM 612 N N . ASP A 1 76 ? 1.064 -15.006 10.091 1.00 45.88 76 ASP A N 1
ATOM 613 C CA . ASP A 1 76 ? 0.610 -14.048 9.070 1.00 45.88 76 ASP A CA 1
ATOM 614 C C . ASP A 1 76 ? 1.683 -13.796 7.997 1.00 45.88 76 ASP A C 1
ATOM 616 O O . ASP A 1 76 ? 1.389 -13.787 6.800 1.00 45.88 76 ASP A O 1
ATOM 620 N N . LEU A 1 77 ? 2.962 -13.692 8.378 1.00 47.91 77 LEU A N 1
ATOM 621 C CA . LEU A 1 77 ? 4.052 -13.517 7.408 1.00 47.91 77 LEU A CA 1
ATOM 622 C C . LEU A 1 77 ? 4.296 -14.774 6.544 1.00 47.91 77 LEU A C 1
ATOM 624 O O . LEU A 1 77 ? 4.701 -14.661 5.385 1.00 47.91 77 LEU A O 1
ATOM 628 N N . LEU A 1 78 ? 4.055 -15.974 7.085 1.00 44.75 78 LEU A N 1
ATOM 629 C CA . LEU A 1 78 ? 4.241 -17.250 6.380 1.00 44.75 78 LEU A CA 1
ATOM 630 C C . LEU A 1 78 ? 2.979 -17.740 5.654 1.00 44.75 78 LEU A C 1
ATOM 632 O O . LEU A 1 78 ? 3.114 -18.369 4.608 1.00 44.75 78 LEU A O 1
ATOM 636 N N . THR A 1 79 ? 1.771 -17.410 6.110 1.00 38.78 79 THR A N 1
ATOM 637 C CA . THR A 1 79 ? 0.518 -17.683 5.375 1.00 38.78 79 THR A CA 1
ATOM 638 C C . THR A 1 79 ? 0.326 -16.730 4.199 1.00 38.78 79 THR A C 1
ATOM 640 O O . THR A 1 79 ? -0.244 -17.137 3.190 1.00 38.78 79 THR A O 1
ATOM 643 N N . VAL A 1 80 ? 0.910 -15.525 4.235 1.00 47.59 80 VAL A N 1
ATOM 644 C CA . VAL A 1 80 ? 1.087 -14.687 3.032 1.00 47.59 80 VAL A CA 1
ATOM 645 C C . VAL A 1 80 ? 2.080 -15.311 2.033 1.00 47.59 80 VAL A C 1
ATOM 647 O O . VAL A 1 80 ? 1.988 -15.054 0.834 1.00 47.59 80 VAL A O 1
ATOM 650 N N . SER A 1 81 ? 3.013 -16.153 2.496 1.00 39.62 81 SER A N 1
ATOM 651 C CA . SER A 1 81 ? 4.046 -16.794 1.662 1.00 39.62 81 SER A CA 1
ATOM 652 C C . SER A 1 81 ? 3.627 -18.163 1.095 1.00 39.62 81 SER A C 1
ATOM 654 O O . SER A 1 81 ? 4.095 -18.565 0.031 1.00 39.62 81 SER A O 1
ATOM 656 N N . MET A 1 82 ? 2.729 -18.891 1.762 1.00 36.16 82 MET A N 1
ATOM 657 C CA . MET A 1 82 ? 2.369 -20.268 1.406 1.00 36.16 82 MET A CA 1
ATOM 658 C C . MET A 1 82 ? 0.854 -20.482 1.435 1.00 36.16 82 MET A C 1
ATOM 660 O O . MET A 1 82 ? 0.319 -21.126 2.327 1.00 36.16 82 MET A O 1
ATOM 664 N N . ASN A 1 83 ? 0.169 -19.975 0.414 1.00 33.25 83 ASN A N 1
ATOM 665 C CA . ASN A 1 83 ? -1.056 -20.592 -0.100 1.00 33.25 83 ASN A CA 1
ATOM 666 C C . ASN A 1 83 ? -1.145 -20.386 -1.625 1.00 33.25 83 ASN A C 1
ATOM 668 O O . ASN A 1 83 ? -1.905 -19.544 -2.101 1.00 33.25 83 ASN A O 1
ATOM 672 N N . PRO A 1 84 ? -0.377 -21.145 -2.432 1.00 44.69 84 PRO A N 1
ATOM 673 C CA . PRO A 1 84 ? -0.658 -21.318 -3.846 1.00 44.69 84 PRO A CA 1
ATOM 674 C C . PRO A 1 84 ? -1.602 -22.519 -3.990 1.00 44.69 84 PRO A C 1
ATOM 676 O O . PRO A 1 84 ? -1.178 -23.610 -4.355 1.00 44.69 84 PRO A O 1
ATOM 679 N N . SER A 1 85 ? -2.875 -22.370 -3.626 1.00 43.19 85 SER A N 1
ATOM 680 C CA . SER A 1 85 ? -3.863 -23.415 -3.908 1.00 43.19 85 SER A CA 1
ATOM 681 C C . SER A 1 85 ? -5.278 -22.855 -3.906 1.00 43.19 85 SER A C 1
ATOM 683 O O . SER A 1 85 ? -5.939 -22.812 -2.873 1.00 43.19 85 SER A O 1
ATOM 685 N N . ALA A 1 86 ? -5.726 -22.413 -5.081 1.00 37.81 86 ALA A N 1
ATOM 686 C CA . ALA A 1 86 ? -6.978 -22.887 -5.663 1.00 37.81 86 ALA A CA 1
ATOM 687 C C . ALA A 1 86 ? -7.077 -22.436 -7.133 1.00 37.81 86 ALA A C 1
ATOM 689 O O . ALA A 1 86 ? -7.137 -21.248 -7.431 1.00 37.81 86 ALA A O 1
ATOM 690 N N . GLU A 1 87 ? -7.125 -23.446 -8.003 1.00 32.59 87 GLU A N 1
ATOM 691 C CA . GLU A 1 87 ? -7.532 -23.469 -9.416 1.00 32.59 87 GLU A CA 1
ATOM 692 C C . GLU A 1 87 ? -6.606 -22.854 -10.491 1.00 32.59 87 GLU A C 1
ATOM 694 O O . GLU A 1 87 ? -6.573 -21.638 -10.689 1.00 32.59 87 GLU A O 1
ATOM 699 N N . PRO A 1 88 ? -5.954 -23.697 -11.322 1.00 35.81 88 PRO A N 1
ATOM 700 C CA . PRO A 1 88 ? -5.464 -23.281 -12.624 1.00 35.81 88 PRO A CA 1
ATOM 701 C C . PRO A 1 88 ? -6.667 -23.198 -13.568 1.00 35.81 88 PRO A C 1
ATOM 703 O O . PRO A 1 88 ? -7.057 -24.175 -14.204 1.00 35.81 88 PRO A O 1
ATOM 706 N N . ARG A 1 89 ? -7.291 -22.022 -13.654 1.00 34.25 89 ARG A N 1
ATOM 707 C CA . ARG A 1 89 ? -8.126 -21.717 -14.816 1.00 34.25 89 ARG A CA 1
ATOM 708 C C . ARG A 1 89 ? -7.184 -21.403 -15.961 1.00 34.25 89 ARG A C 1
ATOM 710 O O . ARG A 1 89 ? -6.616 -20.315 -16.016 1.00 34.25 89 ARG A O 1
ATOM 717 N N . GLU A 1 90 ? -6.994 -22.392 -16.828 1.00 35.31 90 GLU A N 1
ATOM 718 C CA . GLU A 1 90 ? -6.400 -22.222 -18.149 1.00 35.31 90 GLU A CA 1
ATOM 719 C C . GLU A 1 90 ? -7.096 -21.053 -18.854 1.00 35.31 90 GLU A C 1
ATOM 721 O O . GLU A 1 90 ? -8.207 -21.174 -19.369 1.00 35.31 90 GLU A O 1
ATOM 726 N N . PHE A 1 91 ? -6.460 -19.884 -18.832 1.00 35.44 91 PHE A N 1
ATOM 727 C CA . PHE A 1 91 ? -6.838 -18.785 -19.699 1.00 35.44 91 PHE A CA 1
ATOM 728 C C . PHE A 1 91 ? -5.977 -18.919 -20.945 1.00 35.44 91 PHE A C 1
ATOM 730 O O . PHE A 1 91 ? -4.774 -18.659 -20.916 1.00 35.44 91 PHE A O 1
ATOM 737 N N . PHE A 1 92 ? -6.610 -19.416 -22.004 1.00 34.03 92 PHE A N 1
ATOM 738 C CA . PHE A 1 92 ? -6.023 -19.563 -23.323 1.00 34.03 92 PHE A CA 1
ATOM 739 C C . PHE A 1 92 ? -5.360 -18.261 -23.765 1.00 34.03 92 PHE A C 1
ATOM 741 O O . PHE A 1 92 ? -5.999 -17.217 -23.903 1.00 34.03 92 PHE A O 1
ATOM 748 N N . ASP A 1 93 ? -4.064 -18.374 -24.020 1.00 40.78 93 ASP A N 1
ATOM 749 C CA . ASP A 1 93 ? -3.269 -17.395 -24.727 1.00 40.78 93 ASP A CA 1
ATOM 750 C C . ASP A 1 93 ? -3.710 -17.420 -26.196 1.00 40.78 93 ASP A C 1
ATOM 752 O O . ASP A 1 93 ? -3.468 -18.380 -26.925 1.00 40.78 93 ASP A O 1
ATOM 756 N N . THR A 1 94 ? -4.449 -16.404 -26.630 1.00 33.81 94 THR A N 1
ATOM 757 C CA . THR A 1 94 ? -4.659 -16.147 -28.057 1.00 33.81 94 THR A CA 1
ATOM 758 C C . THR A 1 94 ? -4.785 -14.653 -28.295 1.00 33.81 94 THR A C 1
ATOM 760 O O . THR A 1 94 ? -5.792 -14.023 -27.982 1.00 33.81 94 THR A O 1
ATOM 763 N N . GLY A 1 95 ? -3.762 -14.104 -28.941 1.00 30.03 95 GLY A N 1
ATOM 764 C CA . GLY A 1 95 ? -3.925 -12.935 -29.788 1.00 30.03 95 GLY A CA 1
ATOM 765 C C . GLY A 1 95 ? -3.282 -11.670 -29.251 1.00 30.03 95 GLY A C 1
ATOM 766 O O . GLY A 1 95 ? -3.875 -10.903 -28.497 1.00 30.03 95 GLY A O 1
ATOM 767 N N . SER A 1 96 ? -2.110 -11.380 -29.810 1.00 38.09 96 SER A N 1
ATOM 768 C CA . SER A 1 96 ? -1.657 -10.025 -30.082 1.00 38.09 96 SER A CA 1
ATOM 769 C C . SER A 1 96 ? -2.802 -9.194 -30.679 1.00 38.09 96 SER A C 1
ATOM 771 O O . SER A 1 96 ? -3.118 -9.285 -31.867 1.00 38.09 96 SER A O 1
ATOM 773 N N . SER A 1 97 ? -3.462 -8.380 -29.867 1.00 32.00 97 SER A N 1
ATOM 774 C CA . SER A 1 97 ? -4.351 -7.336 -30.358 1.00 32.00 97 SER A CA 1
ATOM 775 C C . SER A 1 97 ? -4.353 -6.179 -29.384 1.00 32.00 97 SER A C 1
ATOM 777 O O . SER A 1 97 ? -4.912 -6.239 -28.294 1.00 32.00 97 SER A O 1
ATOM 779 N N . ARG A 1 98 ? -3.698 -5.111 -29.845 1.00 37.75 98 ARG A N 1
ATOM 780 C CA . ARG A 1 98 ? -3.884 -3.718 -29.450 1.00 37.75 98 ARG A CA 1
ATOM 781 C C . ARG A 1 98 ? -5.364 -3.447 -29.142 1.00 37.75 98 ARG A C 1
ATOM 783 O O . ARG A 1 98 ? -6.140 -3.134 -30.039 1.00 37.75 98 ARG A O 1
ATOM 790 N N . ARG A 1 99 ? -5.760 -3.562 -27.875 1.00 36.72 99 ARG A N 1
ATOM 791 C CA . ARG A 1 99 ? -7.002 -2.992 -27.348 1.00 36.72 99 ARG A CA 1
ATOM 792 C C . ARG A 1 99 ? -6.642 -1.738 -26.567 1.00 36.72 99 ARG A C 1
ATOM 794 O O . ARG A 1 99 ? -6.497 -1.750 -25.349 1.00 36.72 99 ARG A O 1
ATOM 801 N N . SER A 1 100 ? -6.492 -0.650 -27.313 1.00 39.97 100 SER A N 1
ATOM 802 C CA . SER A 1 100 ? -6.683 0.707 -26.811 1.00 39.97 100 SER A CA 1
ATOM 803 C C . SER A 1 100 ? -8.060 0.782 -26.142 1.00 39.97 100 SER A C 1
ATOM 805 O O . SER A 1 100 ? -9.069 0.527 -26.797 1.00 39.97 100 SER A O 1
ATOM 807 N N . GLY A 1 101 ? -8.108 1.068 -24.838 1.00 37.69 101 GLY A N 1
ATOM 808 C CA . GLY A 1 101 ? -9.366 1.400 -24.158 1.00 37.69 101 GLY A CA 1
ATOM 809 C C . GLY A 1 101 ? -9.464 1.057 -22.671 1.00 37.69 101 GLY A C 1
ATOM 810 O O . GLY A 1 101 ? -10.243 1.696 -21.980 1.00 37.69 101 GLY A O 1
ATOM 811 N N . LEU A 1 102 ? -8.675 0.107 -22.161 1.00 43.75 102 LEU A N 1
ATOM 812 C CA . LEU A 1 102 ? -8.509 -0.180 -20.722 1.00 43.75 102 LEU A CA 1
ATOM 813 C C . LEU A 1 102 ? -7.109 -0.785 -20.516 1.00 43.75 102 LEU A C 1
ATOM 815 O O . LEU A 1 102 ? -6.946 -1.948 -20.155 1.00 43.75 102 LEU A O 1
ATOM 819 N N . GLY A 1 103 ? -6.080 -0.002 -20.849 1.00 50.50 103 GLY A N 1
ATOM 820 C CA . GLY A 1 103 ? -4.690 -0.344 -20.567 1.00 50.50 103 GLY A CA 1
ATOM 821 C C . GLY A 1 103 ? -4.467 -0.262 -19.064 1.00 50.50 103 GLY A C 1
ATOM 822 O O . GLY A 1 103 ? -4.334 0.825 -18.528 1.00 50.50 103 GLY A O 1
ATOM 823 N N . ALA A 1 104 ? -4.490 -1.388 -18.363 1.00 62.09 104 ALA A N 1
ATOM 824 C CA . ALA A 1 104 ? -4.166 -1.456 -16.940 1.00 62.09 104 ALA A CA 1
ATOM 825 C C . ALA A 1 104 ? -2.714 -1.926 -16.781 1.00 62.09 104 ALA A C 1
ATOM 827 O O . ALA A 1 104 ? -2.443 -2.947 -16.160 1.00 62.09 104 ALA A O 1
ATOM 828 N N . GLY A 1 105 ? -1.784 -1.256 -17.462 1.00 81.12 105 GLY A N 1
ATOM 829 C CA . GLY A 1 105 ? -0.362 -1.407 -17.181 1.00 81.12 105 GLY A CA 1
ATOM 830 C C . GLY A 1 105 ? -0.012 -0.497 -16.012 1.00 81.12 105 GLY A C 1
ATOM 831 O O . GLY A 1 105 ? -0.073 0.717 -16.161 1.00 81.12 105 GLY A O 1
ATOM 832 N N . TYR A 1 106 ? 0.301 -1.077 -14.859 1.00 87.31 106 TYR A N 1
ATOM 833 C CA . TYR A 1 106 ? 0.790 -0.388 -13.661 1.00 87.31 106 TYR A CA 1
ATOM 834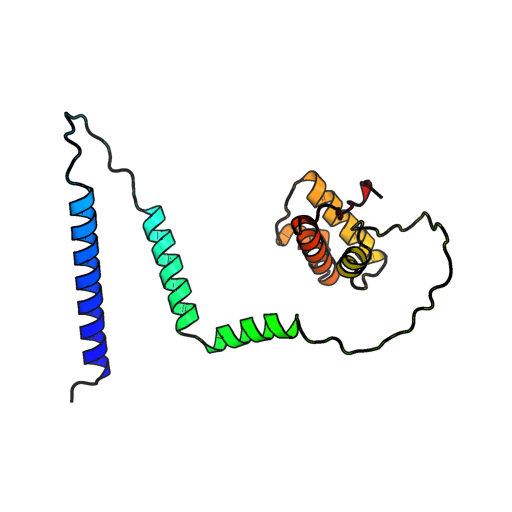 C C . TYR A 1 106 ? 2.288 -0.611 -13.428 1.00 87.31 106 TYR A C 1
ATOM 836 O O . TYR A 1 106 ? 2.876 0.026 -12.559 1.00 87.31 106 TYR A O 1
ATOM 844 N N . ASP A 1 107 ? 2.905 -1.520 -14.183 1.00 87.25 107 ASP A N 1
ATOM 845 C CA . ASP A 1 107 ? 4.340 -1.802 -14.170 1.00 87.25 107 ASP A CA 1
ATOM 846 C C . ASP A 1 107 ? 4.753 -2.321 -15.554 1.00 87.25 107 ASP A C 1
ATOM 848 O O . ASP A 1 107 ? 3.962 -2.990 -16.232 1.00 87.25 107 ASP A O 1
ATOM 852 N N . THR A 1 108 ? 5.974 -2.004 -15.982 1.00 86.12 108 THR A N 1
ATOM 853 C CA . THR A 1 108 ? 6.555 -2.528 -17.225 1.00 86.12 108 THR A CA 1
ATOM 854 C C . THR A 1 108 ? 6.840 -4.032 -17.153 1.00 86.12 108 THR A C 1
ATOM 856 O O . THR A 1 108 ? 6.870 -4.694 -18.190 1.00 86.12 108 THR A O 1
ATOM 859 N N . ASP A 1 109 ? 7.005 -4.595 -15.953 1.00 84.81 109 ASP A N 1
ATOM 860 C CA . ASP A 1 109 ? 7.129 -6.032 -15.719 1.00 84.81 109 ASP A CA 1
ATOM 861 C C . ASP A 1 109 ? 5.738 -6.700 -15.663 1.00 84.81 109 ASP A C 1
ATOM 863 O O . ASP A 1 109 ? 4.941 -6.416 -14.759 1.00 84.81 109 ASP A O 1
ATOM 867 N N . PRO A 1 110 ? 5.429 -7.655 -16.565 1.00 85.44 110 PRO A N 1
ATOM 868 C CA . PRO A 1 110 ? 4.142 -8.352 -16.583 1.00 85.44 110 PRO A CA 1
ATOM 869 C C . PRO A 1 110 ? 3.814 -9.119 -15.295 1.00 85.44 110 PRO A C 1
ATOM 871 O O . PRO A 1 110 ? 2.640 -9.366 -15.006 1.00 85.44 110 PRO A O 1
ATOM 874 N N . SER A 1 111 ? 4.821 -9.556 -14.535 1.00 85.44 111 SER A N 1
ATOM 875 C CA . SER A 1 111 ? 4.627 -10.217 -13.242 1.00 85.44 111 SER A CA 1
ATOM 876 C C . SER A 1 111 ? 4.177 -9.215 -12.182 1.00 85.44 111 SER A C 1
ATOM 878 O O . SER A 1 111 ? 3.184 -9.453 -11.493 1.00 85.44 111 SER A O 1
ATOM 880 N N . ASN A 1 112 ? 4.855 -8.069 -12.090 1.00 87.06 112 ASN A N 1
ATOM 881 C CA . ASN A 1 112 ? 4.467 -6.993 -11.179 1.00 87.06 112 ASN A CA 1
ATOM 882 C C . ASN A 1 112 ? 3.104 -6.417 -11.553 1.00 87.06 112 ASN A C 1
ATOM 884 O O . ASN A 1 112 ? 2.271 -6.197 -10.680 1.00 87.06 112 ASN A O 1
ATOM 888 N N . ASN A 1 113 ? 2.837 -6.245 -12.847 1.00 88.00 113 ASN A N 1
ATOM 889 C CA . ASN A 1 113 ? 1.555 -5.741 -13.308 1.00 88.00 113 ASN A CA 1
ATOM 890 C C . ASN A 1 113 ? 0.399 -6.658 -12.875 1.00 88.00 113 ASN A C 1
ATOM 892 O O . ASN A 1 113 ? -0.587 -6.206 -12.296 1.00 88.00 113 ASN A O 1
ATOM 896 N N . ARG A 1 114 ? 0.549 -7.976 -13.072 1.00 87.94 114 ARG A N 1
ATOM 897 C CA . ARG A 1 114 ? -0.429 -8.970 -12.598 1.00 87.94 114 ARG A CA 1
ATOM 898 C C . ARG A 1 114 ? -0.563 -8.973 -11.078 1.00 87.94 114 ARG A C 1
ATOM 900 O O . ARG A 1 114 ? -1.677 -9.100 -10.576 1.00 87.94 114 ARG A O 1
ATOM 907 N N . TYR A 1 115 ? 0.542 -8.802 -10.356 1.00 89.81 115 TYR A N 1
ATOM 908 C CA . TYR A 1 115 ? 0.540 -8.692 -8.899 1.00 89.81 115 TYR A CA 1
ATOM 909 C C . TYR A 1 115 ? -0.247 -7.464 -8.414 1.00 89.81 115 TYR A C 1
ATOM 911 O O . TYR A 1 115 ? -1.090 -7.600 -7.527 1.00 89.81 115 TYR A O 1
ATOM 919 N N . ILE A 1 116 ? -0.033 -6.292 -9.020 1.00 89.00 116 ILE A N 1
ATOM 920 C CA . ILE A 1 116 ? -0.752 -5.054 -8.690 1.00 89.00 116 ILE A CA 1
ATOM 921 C C . ILE A 1 116 ? -2.247 -5.214 -8.983 1.00 89.00 116 ILE A C 1
ATOM 923 O O . ILE A 1 116 ? -3.064 -4.946 -8.103 1.00 89.00 116 ILE A O 1
ATOM 927 N N . ILE A 1 117 ? -2.601 -5.725 -10.169 1.00 90.12 117 ILE A N 1
ATOM 928 C CA . ILE A 1 117 ? -4.000 -5.928 -10.574 1.00 90.12 117 ILE A CA 1
ATOM 929 C C . ILE A 1 117 ? -4.698 -6.938 -9.665 1.00 90.12 117 ILE A C 1
ATOM 931 O O . ILE A 1 117 ? -5.830 -6.707 -9.267 1.00 90.12 117 ILE A O 1
ATOM 935 N N . GLY A 1 118 ? -4.066 -8.075 -9.366 1.00 86.50 118 GLY A N 1
ATOM 936 C CA . GLY A 1 118 ? -4.534 -9.055 -8.383 1.00 86.50 118 GLY A CA 1
ATOM 937 C C . GLY A 1 118 ? -6.009 -9.476 -8.464 1.00 86.50 118 GLY A C 1
ATOM 938 O O . GLY A 1 118 ? -6.572 -9.825 -7.433 1.00 86.50 118 GLY A O 1
ATOM 939 N N . GLY A 1 119 ? -6.631 -9.423 -9.648 1.00 85.94 119 GLY A N 1
ATOM 940 C CA . GLY A 1 119 ? -8.041 -9.776 -9.859 1.00 85.94 119 GLY A CA 1
ATOM 941 C C . GLY A 1 119 ? -9.058 -8.631 -9.744 1.00 85.94 119 GLY A C 1
ATOM 942 O O . GLY A 1 119 ? -10.257 -8.906 -9.771 1.00 85.94 119 GLY A O 1
ATOM 943 N N . LEU A 1 120 ? -8.623 -7.369 -9.649 1.00 89.75 120 LEU A N 1
ATOM 944 C CA . LEU A 1 120 ? -9.519 -6.206 -9.600 1.00 89.75 120 LEU A CA 1
ATOM 945 C C . LEU A 1 120 ? -10.486 -6.175 -10.791 1.00 89.75 120 LEU A C 1
ATOM 947 O O . LEU A 1 120 ? -10.102 -6.337 -11.953 1.00 89.75 120 LEU A O 1
ATOM 951 N N . LYS A 1 121 ? -11.752 -5.870 -10.505 1.00 90.94 121 LYS A N 1
ATOM 952 C CA . LYS A 1 121 ? -12.766 -5.592 -11.529 1.00 90.94 121 LYS A CA 1
ATOM 953 C C . LYS A 1 121 ? -12.485 -4.247 -12.196 1.00 90.94 121 LYS A C 1
ATOM 955 O O . LYS A 1 121 ? -11.902 -3.350 -11.597 1.00 90.94 121 LYS A O 1
ATOM 960 N N . ILE A 1 122 ? -13.026 -4.036 -13.396 1.00 87.81 122 ILE A N 1
ATOM 961 C CA . ILE A 1 122 ? -12.879 -2.775 -14.151 1.00 87.81 122 ILE A CA 1
ATOM 962 C C . ILE A 1 122 ? -13.268 -1.538 -13.321 1.00 87.81 122 ILE A C 1
ATOM 964 O O . ILE A 1 122 ? -12.616 -0.502 -13.411 1.00 87.81 122 ILE A O 1
ATOM 968 N N . GLN A 1 123 ? -14.315 -1.629 -12.496 1.00 89.81 123 GLN A N 1
ATOM 969 C CA . GLN A 1 123 ? -14.708 -0.521 -11.618 1.00 89.81 123 GLN A CA 1
ATOM 970 C C . GLN A 1 123 ? -13.677 -0.251 -10.513 1.00 89.81 123 GLN A C 1
ATOM 972 O O . GLN A 1 123 ? -13.400 0.906 -10.215 1.00 89.81 123 GLN A O 1
ATOM 977 N N . GLN A 1 124 ? -13.078 -1.301 -9.951 1.00 93.00 124 GLN A N 1
ATOM 978 C CA . GLN A 1 124 ? -12.031 -1.190 -8.936 1.00 93.00 124 GLN A CA 1
ATOM 979 C C . GLN A 1 124 ? -10.721 -0.660 -9.540 1.00 93.00 124 GLN A C 1
ATOM 981 O O . GLN A 1 124 ? -10.060 0.163 -8.920 1.00 93.00 124 GLN A O 1
ATOM 986 N N . LEU A 1 125 ? -10.396 -1.023 -10.787 1.00 91.69 125 LEU A N 1
ATOM 987 C CA . LEU A 1 125 ? -9.268 -0.443 -11.529 1.00 91.69 125 LEU A CA 1
ATOM 988 C C . LEU A 1 125 ? -9.429 1.072 -11.722 1.00 91.69 125 LEU A C 1
ATOM 990 O O . LEU A 1 125 ? -8.488 1.821 -11.502 1.00 91.69 125 LEU A O 1
ATOM 994 N N . LYS A 1 126 ? -10.640 1.553 -12.034 1.00 91.00 126 LYS A N 1
ATOM 995 C CA . LYS A 1 126 ? -10.913 3.001 -12.114 1.00 91.00 126 LYS A CA 1
ATOM 996 C C . LYS A 1 126 ? -10.742 3.715 -10.771 1.00 91.00 126 LYS A C 1
ATOM 998 O O . LYS A 1 126 ? -10.305 4.863 -10.741 1.00 91.00 126 LYS A O 1
ATOM 1003 N N . LYS A 1 127 ? -11.103 3.060 -9.662 1.00 93.31 127 LYS A N 1
ATOM 1004 C CA . LYS A 1 127 ? -10.856 3.599 -8.316 1.00 93.31 127 LYS A CA 1
ATOM 1005 C C . LYS A 1 127 ? -9.359 3.647 -8.017 1.00 93.31 127 LYS A C 1
ATOM 1007 O O . LYS A 1 127 ? -8.876 4.675 -7.557 1.00 93.31 127 LYS A O 1
ATOM 1012 N N . LEU A 1 128 ? -8.629 2.578 -8.334 1.00 94.25 128 LEU A N 1
ATOM 1013 C CA . LEU A 1 128 ? -7.176 2.530 -8.194 1.00 94.25 128 LEU A CA 1
ATOM 1014 C C . LEU A 1 128 ? -6.505 3.647 -9.002 1.00 94.25 128 LEU A C 1
ATOM 1016 O O . LEU A 1 128 ? -5.636 4.330 -8.474 1.00 94.25 128 LEU A O 1
ATOM 1020 N N . ASP A 1 129 ? -6.955 3.898 -10.232 1.00 93.38 129 ASP A N 1
ATOM 1021 C CA . ASP A 1 129 ? -6.428 4.983 -11.064 1.00 93.38 129 ASP A CA 1
ATOM 1022 C C . ASP A 1 129 ? -6.595 6.346 -10.377 1.00 93.38 129 ASP A C 1
ATOM 1024 O O . ASP A 1 129 ? -5.637 7.108 -10.271 1.00 93.38 129 ASP A O 1
ATOM 1028 N N . ARG A 1 130 ? -7.765 6.612 -9.783 1.00 91.69 130 ARG A N 1
ATOM 1029 C CA . ARG A 1 130 ? -7.999 7.834 -8.998 1.00 91.69 130 ARG A CA 1
ATOM 1030 C C . ARG A 1 130 ? -7.054 7.951 -7.796 1.00 91.69 130 ARG A C 1
ATOM 1032 O O . ARG A 1 130 ? -6.554 9.040 -7.522 1.00 91.69 130 ARG A O 1
ATOM 1039 N N . VAL A 1 131 ? -6.818 6.853 -7.073 1.00 94.19 131 VAL A N 1
ATOM 1040 C CA . VAL A 1 131 ? -5.882 6.830 -5.933 1.00 94.19 131 VAL A CA 1
ATOM 1041 C C . VAL A 1 131 ? -4.461 7.152 -6.407 1.00 94.19 131 VAL A C 1
ATOM 1043 O O . VAL A 1 131 ? -3.791 7.994 -5.814 1.00 94.19 131 VAL A O 1
ATOM 1046 N N . LEU A 1 132 ? -4.013 6.526 -7.497 1.00 93.69 132 LEU A N 1
ATOM 1047 C CA . LEU A 1 132 ? -2.661 6.696 -8.033 1.00 93.69 132 LEU A CA 1
ATOM 1048 C C . LEU A 1 132 ? -2.425 8.083 -8.634 1.00 93.69 132 LEU A C 1
ATOM 1050 O O . LEU A 1 132 ? -1.350 8.648 -8.453 1.00 93.69 132 LEU A O 1
ATOM 1054 N N . GLU A 1 133 ? -3.422 8.670 -9.297 1.00 92.56 133 GLU A N 1
ATOM 1055 C CA . GLU A 1 133 ? -3.360 10.070 -9.731 1.00 92.56 133 GLU A CA 1
ATOM 1056 C C . GLU A 1 133 ? -3.176 11.019 -8.541 1.00 92.56 133 GLU A C 1
ATOM 1058 O O . GLU A 1 133 ? -2.450 12.012 -8.634 1.00 92.56 133 GLU A O 1
ATOM 1063 N N . PHE A 1 134 ? -3.818 10.712 -7.412 1.00 92.75 134 PHE A N 1
ATOM 1064 C CA . PHE A 1 134 ? -3.693 11.509 -6.201 1.00 92.75 134 PHE A CA 1
ATOM 1065 C C . PHE A 1 134 ? -2.319 11.328 -5.528 1.00 92.75 134 PHE A C 1
ATOM 1067 O O . PHE A 1 134 ? -1.736 12.331 -5.112 1.00 92.75 134 PHE A O 1
ATOM 1074 N N . ASP A 1 135 ? -1.768 10.106 -5.487 1.00 92.25 135 ASP A N 1
ATOM 1075 C CA . ASP A 1 135 ? -0.395 9.821 -5.010 1.00 92.25 135 ASP A CA 1
ATOM 1076 C C . ASP A 1 135 ? 0.650 10.545 -5.866 1.00 92.25 135 ASP A C 1
ATOM 1078 O O . ASP A 1 135 ? 1.557 11.183 -5.337 1.00 92.25 135 ASP A O 1
ATOM 1082 N N . LYS A 1 136 ? 0.491 10.547 -7.196 1.00 90.12 136 LYS A N 1
ATOM 1083 C CA . LYS A 1 136 ? 1.422 11.237 -8.100 1.00 90.12 136 LYS A CA 1
ATOM 1084 C C . LYS A 1 136 ? 1.491 12.741 -7.832 1.00 90.12 136 LYS A C 1
ATOM 1086 O O . LYS A 1 136 ? 2.568 13.329 -7.886 1.00 90.12 136 LYS A O 1
ATOM 1091 N N . ARG A 1 137 ? 0.343 13.372 -7.558 1.00 88.81 137 ARG A N 1
ATOM 1092 C CA . ARG A 1 137 ? 0.247 14.827 -7.342 1.00 88.81 137 ARG A CA 1
ATOM 1093 C C . ARG A 1 137 ? 0.712 15.263 -5.957 1.00 88.81 137 ARG A C 1
ATOM 1095 O O . ARG A 1 137 ? 1.308 16.327 -5.838 1.00 88.81 137 ARG A O 1
ATOM 1102 N N . 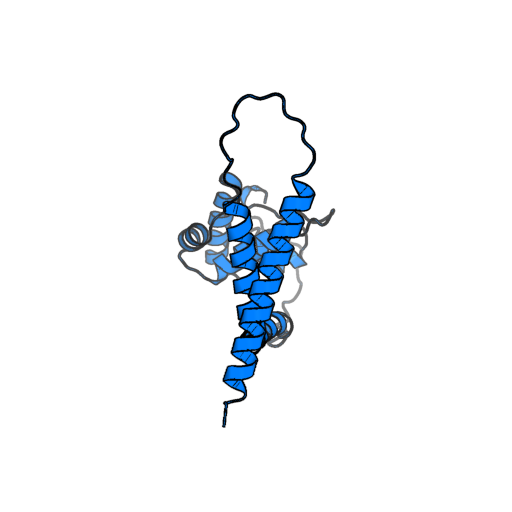ASN A 1 138 ? 0.406 14.480 -4.924 1.00 87.94 138 ASN A N 1
ATOM 1103 C CA . ASN A 1 138 ? 0.619 14.876 -3.528 1.00 87.94 138 ASN A CA 1
ATOM 1104 C C . ASN A 1 138 ? 1.818 14.175 -2.874 1.00 87.94 138 ASN A C 1
ATOM 1106 O O . ASN A 1 138 ? 2.201 14.528 -1.760 1.00 87.94 138 ASN A O 1
ATOM 1110 N N . GLY A 1 139 ? 2.413 13.193 -3.550 1.00 80.31 139 GLY A N 1
ATOM 1111 C CA . GLY A 1 139 ? 3.337 12.255 -2.932 1.00 80.31 139 GLY A CA 1
ATOM 1112 C C . GLY A 1 139 ? 2.602 11.237 -2.059 1.00 80.31 139 GLY A C 1
ATOM 1113 O O . GLY A 1 139 ? 1.386 11.079 -2.145 1.00 80.31 139 GLY A O 1
ATOM 1114 N N . TYR A 1 140 ? 3.370 10.551 -1.210 1.00 80.94 140 TYR A N 1
ATOM 1115 C CA . TYR A 1 140 ? 2.895 9.436 -0.392 1.00 80.94 140 TYR A CA 1
ATOM 1116 C C . TYR A 1 140 ? 1.594 9.753 0.361 1.00 80.94 140 TYR A C 1
ATOM 1118 O O 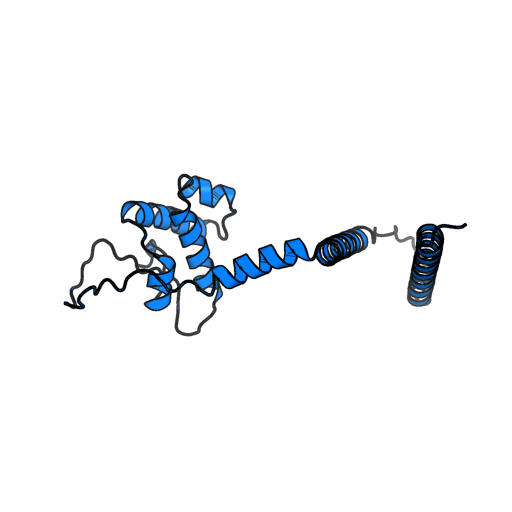. TYR A 1 140 ? 1.546 10.663 1.194 1.00 80.94 140 TYR A O 1
ATOM 1126 N N . LEU A 1 141 ? 0.555 8.959 0.104 1.00 88.00 141 LEU A N 1
ATOM 1127 C CA . LEU A 1 141 ? -0.737 9.094 0.776 1.00 88.00 141 LEU A CA 1
ATOM 1128 C C . LEU A 1 141 ? -0.767 8.360 2.121 1.00 88.00 141 LEU A C 1
ATOM 1130 O O . LEU A 1 141 ? -0.277 7.236 2.241 1.00 88.00 141 LEU A O 1
ATOM 1134 N N . ASN A 1 142 ? -1.401 8.973 3.125 1.00 88.44 142 ASN A N 1
ATOM 1135 C CA . ASN A 1 142 ? -1.714 8.293 4.382 1.00 88.44 142 ASN A CA 1
ATOM 1136 C C . ASN A 1 142 ? -2.889 7.310 4.213 1.00 88.44 142 ASN A C 1
ATOM 1138 O O . ASN A 1 142 ? -3.702 7.441 3.298 1.00 88.44 142 ASN A O 1
ATOM 1142 N N . GLU A 1 143 ? -2.990 6.347 5.127 1.00 87.25 143 GLU A N 1
ATOM 1143 C CA . GLU A 1 143 ? -3.987 5.266 5.090 1.00 87.25 143 GLU A CA 1
ATOM 1144 C C . GLU A 1 143 ? -5.426 5.792 4.988 1.00 87.25 143 GLU A C 1
ATOM 1146 O O . GLU A 1 143 ? -6.158 5.419 4.077 1.00 87.25 143 GLU A O 1
ATOM 1151 N N . THR A 1 144 ? -5.796 6.777 5.811 1.00 89.44 144 THR A N 1
ATOM 1152 C CA . THR A 1 144 ? -7.143 7.374 5.798 1.00 89.44 144 THR A CA 1
ATOM 1153 C C . THR A 1 144 ? -7.509 8.016 4.454 1.00 89.44 144 THR A C 1
ATOM 1155 O O . THR A 1 144 ? -8.668 7.987 4.038 1.00 89.44 144 THR A O 1
ATOM 1158 N N . THR A 1 145 ? -6.545 8.625 3.756 1.00 89.69 145 THR A N 1
ATOM 1159 C CA . THR A 1 145 ? -6.791 9.225 2.434 1.00 89.69 145 THR A CA 1
ATOM 1160 C C . THR A 1 145 ? -6.963 8.146 1.376 1.00 89.69 145 THR A C 1
ATOM 1162 O O . THR A 1 145 ? -7.850 8.267 0.532 1.00 89.69 145 THR A O 1
ATOM 1165 N N . VAL A 1 146 ? -6.160 7.083 1.440 1.00 91.12 146 VAL A N 1
ATOM 1166 C CA . VAL A 1 146 ? -6.266 5.934 0.531 1.00 91.12 146 VAL A CA 1
ATOM 1167 C C . VAL A 1 146 ? -7.624 5.259 0.690 1.00 91.12 146 VAL A C 1
ATOM 1169 O O . VAL A 1 146 ? -8.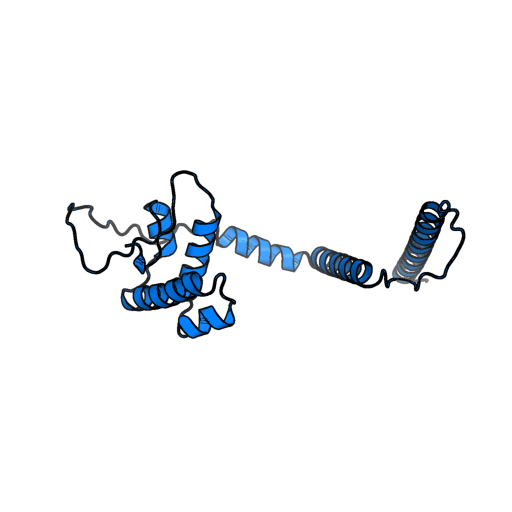320 5.068 -0.303 1.00 91.12 146 VAL A O 1
ATOM 1172 N N . GLU A 1 147 ? -8.044 4.978 1.924 1.00 91.25 147 GLU A N 1
ATOM 1173 C CA . GLU A 1 147 ? -9.355 4.391 2.217 1.00 91.25 147 GLU A CA 1
ATOM 1174 C C . GLU A 1 147 ? -10.498 5.259 1.695 1.00 91.25 147 GLU A C 1
ATOM 1176 O O . GLU A 1 147 ? -11.403 4.757 1.030 1.00 91.25 147 GLU A O 1
ATOM 1181 N N . ARG A 1 148 ? -10.442 6.576 1.933 1.00 91.88 148 ARG A N 1
ATOM 1182 C CA . ARG A 1 148 ? -11.465 7.506 1.441 1.00 91.88 148 ARG A CA 1
ATOM 1183 C C . ARG A 1 148 ? -11.536 7.519 -0.086 1.00 91.88 148 ARG A C 1
ATOM 1185 O O . ARG A 1 148 ? -12.630 7.545 -0.633 1.00 91.88 148 ARG A O 1
ATOM 1192 N N . LEU A 1 149 ? -10.396 7.522 -0.778 1.00 90.56 149 LEU A N 1
ATOM 1193 C CA . LEU A 1 149 ? -10.348 7.534 -2.246 1.00 90.56 149 LEU A CA 1
ATOM 1194 C C . LEU A 1 149 ? -10.750 6.188 -2.866 1.00 90.56 149 LEU A C 1
ATOM 1196 O O . LEU A 1 149 ? -11.259 6.162 -3.987 1.00 90.56 149 LEU A O 1
ATOM 1200 N N . ALA A 1 150 ? -10.531 5.093 -2.140 1.00 92.12 150 ALA A N 1
ATOM 1201 C CA . ALA A 1 150 ? -10.948 3.748 -2.513 1.00 92.12 150 ALA A CA 1
ATOM 1202 C C . ALA A 1 150 ? -12.430 3.460 -2.200 1.00 92.12 150 ALA A C 1
ATOM 1204 O O . ALA A 1 150 ? -12.921 2.389 -2.556 1.00 92.12 150 ALA A O 1
ATOM 1205 N N . ASP A 1 151 ? -13.153 4.383 -1.556 1.00 92.25 151 ASP A N 1
ATOM 1206 C CA . ASP A 1 151 ? -14.483 4.145 -0.975 1.00 92.25 151 ASP A CA 1
ATOM 1207 C C . ASP A 1 151 ? -14.492 2.925 -0.026 1.00 92.25 151 ASP A C 1
ATOM 1209 O O . ASP A 1 151 ? -15.401 2.096 -0.076 1.00 92.25 151 ASP A O 1
ATOM 1213 N N . SER A 1 152 ? -13.439 2.775 0.786 1.00 89.75 152 SER A N 1
ATOM 1214 C CA . SER A 1 152 ? -13.220 1.642 1.705 1.00 89.75 152 SER A CA 1
ATOM 1215 C C . SER A 1 152 ? -13.193 0.258 1.031 1.00 89.75 152 SER A C 1
ATOM 1217 O O . SER A 1 152 ? -13.401 -0.763 1.679 1.00 89.75 152 SER A O 1
ATOM 1219 N N . ASP A 1 153 ? -12.923 0.207 -0.275 1.00 93.94 153 ASP A N 1
ATOM 1220 C CA . ASP A 1 153 ? -12.772 -1.031 -1.042 1.00 93.94 153 ASP A CA 1
ATOM 1221 C C . ASP A 1 153 ? -11.406 -1.670 -0.743 1.00 93.94 153 ASP A C 1
ATOM 1223 O O . ASP A 1 153 ? -10.370 -1.228 -1.251 1.00 93.94 153 ASP A O 1
ATOM 1227 N N . GLU A 1 154 ? -11.394 -2.696 0.113 1.00 94.12 154 GLU A N 1
ATOM 1228 C CA . GLU A 1 154 ? -10.166 -3.337 0.607 1.00 94.12 154 GLU A CA 1
ATOM 1229 C C . GLU A 1 154 ? -9.250 -3.845 -0.516 1.00 94.12 154 GLU A C 1
ATOM 1231 O O . GLU A 1 154 ? -8.023 -3.772 -0.396 1.00 94.12 154 GLU A O 1
ATOM 1236 N N . ASP A 1 155 ? -9.818 -4.328 -1.626 1.00 94.62 155 ASP A N 1
ATOM 1237 C CA . ASP A 1 155 ? -9.038 -4.817 -2.765 1.00 94.62 155 ASP A CA 1
ATOM 1238 C C . ASP A 1 155 ? -8.267 -3.676 -3.438 1.00 94.62 155 ASP A C 1
ATOM 1240 O O . ASP A 1 155 ? -7.100 -3.842 -3.803 1.00 94.62 155 ASP A O 1
ATOM 1244 N N . VAL A 1 156 ? -8.895 -2.503 -3.569 1.00 94.38 156 VAL A N 1
ATOM 1245 C CA . VAL A 1 156 ? -8.278 -1.299 -4.148 1.00 94.38 156 VAL A CA 1
ATOM 1246 C C . VAL A 1 156 ? -7.183 -0.766 -3.229 1.00 94.38 156 VAL A C 1
ATOM 1248 O O . VAL A 1 156 ? -6.088 -0.451 -3.699 1.00 94.38 156 VAL A O 1
ATOM 1251 N N . VAL A 1 157 ? -7.444 -0.716 -1.920 1.00 94.94 157 VAL A N 1
ATOM 1252 C CA . VAL A 1 157 ? -6.449 -0.313 -0.914 1.00 94.94 157 VAL A CA 1
ATOM 1253 C C . VAL A 1 157 ? -5.235 -1.244 -0.973 1.00 94.94 157 VAL A C 1
ATOM 1255 O O . VAL A 1 157 ? -4.090 -0.797 -1.070 1.00 94.94 157 VAL A O 1
ATOM 1258 N N . ARG A 1 158 ? -5.467 -2.560 -1.005 1.00 94.88 158 ARG A N 1
ATOM 1259 C CA . ARG A 1 158 ? -4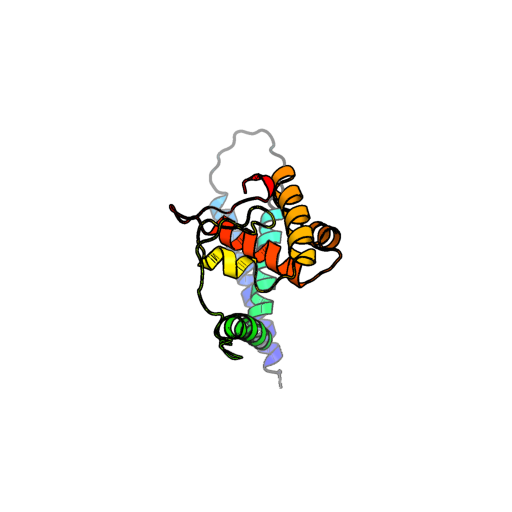.401 -3.560 -1.118 1.00 94.88 158 ARG A CA 1
ATOM 1260 C C . ARG A 1 158 ? -3.618 -3.401 -2.417 1.00 94.88 158 ARG A C 1
ATOM 1262 O O . ARG A 1 158 ? -2.390 -3.478 -2.396 1.00 94.88 158 ARG A O 1
ATOM 1269 N N . ALA A 1 159 ? -4.296 -3.162 -3.535 1.00 94.50 159 ALA A N 1
ATOM 1270 C CA . ALA A 1 159 ? -3.654 -2.937 -4.824 1.00 94.50 159 ALA A CA 1
ATOM 1271 C C . ALA A 1 159 ? -2.753 -1.695 -4.831 1.00 94.50 159 ALA A C 1
ATOM 1273 O O . ALA A 1 159 ? -1.641 -1.755 -5.358 1.00 94.50 159 ALA A O 1
ATOM 1274 N N . TYR A 1 160 ? -3.167 -0.613 -4.170 1.00 94.56 160 TYR A N 1
ATOM 1275 C CA . TYR A 1 160 ? -2.327 0.566 -3.966 1.00 94.56 160 TYR A CA 1
ATOM 1276 C C . TYR A 1 160 ? -1.038 0.231 -3.193 1.00 94.56 160 TYR A C 1
ATOM 1278 O O . TYR A 1 160 ? 0.059 0.592 -3.618 1.00 94.56 160 TYR A O 1
ATOM 1286 N N . TYR A 1 161 ? -1.118 -0.549 -2.112 1.00 93.06 161 TYR A N 1
ATOM 1287 C CA . TYR A 1 161 ? 0.087 -0.971 -1.386 1.00 93.06 161 TYR A CA 1
ATOM 1288 C C . TYR A 1 161 ? 0.981 -1.918 -2.196 1.00 93.06 161 TYR A C 1
ATOM 1290 O O . TYR A 1 161 ? 2.210 -1.847 -2.100 1.00 93.06 161 TYR A O 1
ATOM 1298 N N . ARG A 1 162 ? 0.398 -2.782 -3.036 1.00 92.25 162 ARG A N 1
ATOM 1299 C CA . ARG A 1 162 ? 1.165 -3.594 -3.994 1.00 92.25 162 ARG A CA 1
ATOM 1300 C C . ARG A 1 162 ? 1.907 -2.712 -4.995 1.00 92.25 162 ARG A C 1
ATOM 1302 O O . ARG A 1 162 ? 3.089 -2.953 -5.227 1.00 92.25 162 ARG A O 1
ATOM 1309 N N . PHE A 1 163 ? 1.253 -1.671 -5.510 1.00 92.06 163 PHE A N 1
ATOM 1310 C CA . PHE A 1 163 ? 1.874 -0.673 -6.380 1.00 92.06 163 PHE A CA 1
ATOM 1311 C C . PHE A 1 163 ? 3.051 0.024 -5.688 1.00 92.06 163 PHE A C 1
ATOM 1313 O O . PHE A 1 163 ? 4.146 0.055 -6.242 1.00 92.06 163 PHE A O 1
ATOM 1320 N N . LEU A 1 164 ? 2.881 0.502 -4.450 1.00 91.19 164 LEU A N 1
ATOM 1321 C CA . LEU A 1 164 ? 3.971 1.119 -3.683 1.00 91.19 164 LEU A CA 1
ATOM 1322 C C . LEU A 1 164 ? 5.151 0.164 -3.469 1.00 91.19 164 LEU A C 1
ATOM 1324 O O . LEU A 1 164 ? 6.309 0.569 -3.576 1.00 91.19 164 LEU A O 1
ATOM 1328 N N . LYS A 1 165 ? 4.872 -1.115 -3.199 1.00 89.44 165 LYS A N 1
ATOM 1329 C CA . LYS A 1 165 ? 5.912 -2.140 -3.066 1.00 89.44 165 LYS A CA 1
ATOM 1330 C C . LYS A 1 165 ? 6.710 -2.289 -4.363 1.00 89.44 165 LYS A C 1
ATOM 1332 O O . LYS A 1 165 ? 7.935 -2.313 -4.307 1.00 89.44 165 LYS A O 1
ATOM 1337 N N . CYS A 1 166 ? 6.035 -2.346 -5.511 1.00 87.81 166 CYS A N 1
ATOM 1338 C CA . CYS A 1 166 ? 6.675 -2.391 -6.828 1.00 87.81 166 CYS A CA 1
ATOM 1339 C C . CYS A 1 166 ? 7.463 -1.108 -7.133 1.00 87.81 166 CYS A C 1
ATOM 1341 O O . CYS A 1 166 ? 8.613 -1.201 -7.555 1.00 87.81 166 CYS A O 1
ATOM 1343 N N . LYS A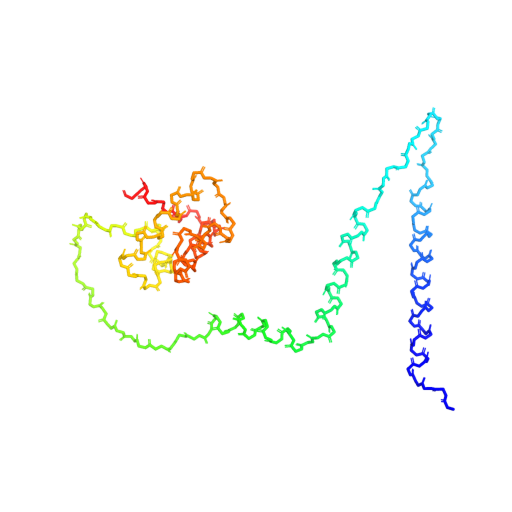 1 167 ? 6.915 0.072 -6.805 1.00 86.94 167 LYS A N 1
ATOM 1344 C CA . LYS A 1 167 ? 7.589 1.377 -6.944 1.00 86.94 167 LYS A CA 1
ATOM 1345 C C . LYS A 1 167 ? 8.919 1.418 -6.185 1.00 86.94 167 LYS A C 1
ATOM 1347 O O . LYS A 1 167 ? 9.912 1.924 -6.697 1.00 86.94 167 LYS A O 1
ATOM 1352 N N . ASN A 1 168 ? 8.951 0.842 -4.985 1.00 81.69 168 ASN A N 1
ATOM 1353 C CA . ASN A 1 168 ? 10.124 0.860 -4.110 1.00 81.69 168 ASN A CA 1
ATOM 1354 C C . ASN A 1 168 ? 11.155 -0.241 -4.413 1.00 81.69 168 ASN A C 1
ATOM 1356 O O . ASN A 1 168 ? 12.256 -0.201 -3.870 1.00 81.69 168 ASN A O 1
ATOM 1360 N N . LEU A 1 169 ? 10.835 -1.224 -5.263 1.00 76.44 169 LEU A N 1
ATOM 1361 C CA . LEU A 1 169 ? 11.699 -2.385 -5.512 1.00 76.44 169 LEU A CA 1
ATOM 1362 C C . LEU A 1 169 ? 12.947 -2.087 -6.373 1.00 76.44 169 LEU A C 1
ATOM 1364 O O . LEU A 1 169 ? 13.717 -3.014 -6.601 1.00 76.44 169 LEU A O 1
ATOM 1368 N N . MET A 1 170 ? 13.167 -0.837 -6.815 1.00 57.22 170 MET A N 1
ATOM 1369 C CA . MET A 1 170 ? 14.362 -0.336 -7.533 1.00 57.22 170 MET A CA 1
ATOM 1370 C C . MET A 1 170 ? 15.089 -1.394 -8.389 1.00 57.22 170 MET A C 1
ATOM 1372 O O . MET A 1 170 ? 16.265 -1.696 -8.185 1.00 57.22 170 MET A O 1
ATOM 1376 N N . ARG A 1 171 ? 14.387 -1.974 -9.369 1.00 62.22 171 ARG A N 1
ATOM 1377 C CA . ARG A 1 171 ? 15.014 -2.806 -10.405 1.00 62.22 171 ARG A CA 1
ATOM 1378 C C . ARG A 1 171 ? 15.305 -1.935 -11.619 1.00 62.22 171 ARG A C 1
ATOM 1380 O O . ARG A 1 171 ? 14.421 -1.229 -12.084 1.00 62.22 171 ARG A O 1
ATOM 1387 N N . SER A 1 172 ? 16.525 -2.006 -12.148 1.00 52.09 172 SER A N 1
ATOM 1388 C CA . SER A 1 172 ? 17.007 -1.131 -13.231 1.00 52.09 172 SER A CA 1
ATOM 1389 C C . SER A 1 172 ? 16.207 -1.208 -14.539 1.00 52.09 172 SER A C 1
ATOM 1391 O O . SER A 1 172 ? 16.311 -0.299 -15.355 1.00 52.09 172 SER A O 1
ATOM 1393 N N . SER A 1 173 ? 15.417 -2.265 -14.746 1.00 63.75 173 SER A N 1
ATOM 1394 C CA . SER A 1 173 ? 14.603 -2.489 -15.948 1.00 63.75 173 SER A CA 1
ATOM 1395 C C . SER A 1 173 ? 13.102 -2.259 -15.757 1.00 63.75 173 SER A C 1
ATOM 1397 O O . SER A 1 173 ? 12.369 -2.227 -16.745 1.00 63.75 173 SER A O 1
ATOM 1399 N N . ASN A 1 174 ? 12.627 -2.150 -14.512 1.00 68.00 174 ASN A N 1
ATOM 1400 C CA . ASN A 1 174 ? 11.198 -2.189 -14.207 1.00 68.00 174 ASN A CA 1
ATOM 1401 C C . ASN A 1 174 ? 10.760 -0.840 -13.649 1.00 68.00 174 ASN A C 1
ATOM 1403 O O . ASN A 1 174 ? 11.376 -0.308 -12.725 1.00 68.00 174 ASN A O 1
ATOM 1407 N N . THR A 1 175 ? 9.707 -0.271 -14.218 1.00 80.12 175 THR A N 1
ATOM 1408 C CA . THR A 1 175 ? 9.189 1.039 -13.825 1.00 80.12 175 THR A CA 1
ATOM 1409 C C . THR A 1 175 ? 7.690 0.923 -13.635 1.00 80.12 175 THR A C 1
ATOM 1411 O O . THR A 1 175 ? 6.992 0.347 -14.470 1.00 80.12 175 THR A O 1
ATOM 1414 N N . VAL A 1 176 ? 7.199 1.448 -12.514 1.00 84.81 176 VAL A N 1
ATOM 1415 C CA . VAL A 1 176 ? 5.760 1.575 -12.293 1.00 84.81 176 VAL A CA 1
ATOM 1416 C C . VAL A 1 176 ? 5.191 2.647 -13.212 1.00 84.81 176 VAL A C 1
ATOM 1418 O O . VAL A 1 176 ? 5.847 3.650 -13.471 1.00 84.81 176 VAL A O 1
ATOM 1421 N N . ILE A 1 177 ? 3.977 2.425 -13.698 1.00 85.38 177 ILE A N 1
ATOM 1422 C CA . ILE A 1 177 ? 3.314 3.289 -14.674 1.00 85.38 177 ILE A CA 1
ATOM 1423 C C . ILE A 1 177 ? 2.099 3.911 -13.991 1.00 85.38 177 ILE A C 1
ATOM 1425 O O . ILE A 1 177 ? 1.195 3.197 -13.536 1.00 85.38 177 ILE A O 1
ATOM 1429 N N . TYR A 1 178 ? 2.069 5.240 -13.899 1.00 86.94 178 TYR A N 1
ATOM 1430 C CA . TYR A 1 178 ? 0.884 5.950 -13.418 1.00 86.94 178 TYR A CA 1
ATOM 1431 C C . TYR A 1 178 ? -0.220 5.976 -14.491 1.00 86.94 178 TYR A C 1
ATOM 1433 O O . TYR A 1 178 ? 0.064 5.808 -15.675 1.00 86.94 178 TYR A O 1
ATOM 1441 N N . PRO A 1 179 ? -1.499 6.171 -14.118 1.00 85.12 179 PRO A N 1
ATOM 1442 C CA . PRO A 1 179 ? -2.612 6.149 -15.073 1.00 85.12 179 PRO A CA 1
ATOM 1443 C C . PRO A 1 179 ? -2.471 7.105 -16.263 1.00 85.12 179 PRO A C 1
ATOM 1445 O O . PRO A 1 179 ? -2.921 6.783 -17.357 1.00 85.12 179 PRO A O 1
ATOM 1448 N N . ASP A 1 180 ? -1.825 8.250 -16.058 1.00 81.00 180 ASP A N 1
ATOM 1449 C CA . ASP A 1 180 ? -1.571 9.272 -17.074 1.00 81.00 180 ASP A CA 1
ATOM 1450 C C . ASP A 1 180 ? -0.362 8.972 -17.981 1.00 81.00 180 ASP A C 1
ATOM 1452 O O . ASP A 1 180 ? -0.147 9.679 -18.961 1.00 81.00 180 ASP A O 1
ATOM 1456 N N . GLU A 1 181 ? 0.421 7.936 -17.673 1.00 79.94 181 GLU A N 1
ATOM 1457 C CA . GLU A 1 181 ? 1.616 7.510 -18.422 1.00 79.94 181 GLU A CA 1
ATOM 1458 C C . GLU A 1 181 ? 1.350 6.320 -19.359 1.00 79.94 181 GLU A C 1
ATOM 1460 O O . GLU A 1 181 ? 2.281 5.803 -19.980 1.00 79.94 181 GLU A O 1
ATOM 1465 N N . ARG A 1 182 ? 0.099 5.856 -19.433 1.00 72.44 182 ARG A N 1
ATOM 1466 C CA . ARG A 1 182 ? -0.312 4.679 -20.211 1.00 72.44 182 ARG A CA 1
ATOM 1467 C C . ARG A 1 182 ? -0.595 4.966 -21.680 1.00 72.44 182 ARG A C 1
ATOM 1469 O O . ARG A 1 182 ? -1.064 6.080 -21.999 1.00 72.44 182 ARG A O 1
#

Foldseek 3Di:
DPPPVVVVVVVVVVVVVVVVVVVVVVVVVVPPDDPDPDDDDDPDPPPPVVVVVVVVVVVVVVCVVCVVVVVVVVCVVVVVVDDPDDDDPPPDDDDDDDDDDQPQQFKPDPVLSCQLCVPDDSVLSVLLLQLLVVCVVPPDDDLVVQCVSSVNPVSSSVSNVSSVVQCPPPDPPMHTAHPVRD

pLDDT: mean 70.77, std 19.55, range [30.03, 94.94]

Secondary structure (DSSP, 8-state):
---HHHHHHHHHHHHHHHHHHHHHHHHHHHSS-------PPP----HHHHHHHHHHHHHHHHHHH-HHHHHHHHHHHHHTTS---S-------------TT----SBSSHHHHHHHHTT--HHHHHHHHHHHHHHHHHSSPPHHHHHHHTTT-HHHHHHHHHHHHHHHT--TT--B--GGG-

Radius of gyration: 27.79 Å; chains: 1; bounding box: 53×56×84 Å